Protein AF-A0A067KYK0-F1 (afdb_monomer)

Radius of gyration: 13.43 Å; Cα contacts (8 Å, |Δi|>4): 20; chains: 1; bounding box: 33×31×27 Å

Mean predicted aligned error: 5.86 Å

pLDDT: mean 86.52, std 13.15, range [42.03, 98.31]

Foldseek 3Di:
DPPDPPPDDPDDDPCCVVVPLVVCCVVVPDPVVNVVSCLRPPDDPPVVDDPVCVVVVNVPPD

Structure (mmCIF, N/CA/C/O backbone):
data_AF-A0A067KYK0-F1
#
_entry.id   AF-A0A067KYK0-F1
#
loop_
_atom_site.group_PDB
_atom_site.id
_atom_site.type_symbol
_atom_site.label_atom_id
_atom_site.label_alt_id
_atom_site.label_comp_id
_atom_site.label_asym_id
_atom_site.label_entity_id
_atom_site.label_seq_id
_atom_site.pdbx_PDB_ins_code
_atom_site.Cartn_x
_atom_site.Cartn_y
_atom_site.Cartn_z
_atom_site.occupancy
_atom_site.B_iso_or_equiv
_atom_site.auth_seq_id
_atom_site.auth_comp_id
_atom_site.auth_asym_id
_atom_site.auth_atom_id
_atom_site.pdbx_PDB_model_num
ATOM 1 N N . MET A 1 1 ? -6.077 16.572 -6.815 1.00 55.69 1 MET A N 1
ATOM 2 C CA . MET A 1 1 ? -5.904 16.216 -5.396 1.00 55.69 1 MET A CA 1
ATOM 3 C C . MET A 1 1 ? -6.319 17.444 -4.619 1.00 55.69 1 MET A C 1
ATOM 5 O O . MET A 1 1 ? -5.945 18.528 -5.041 1.00 55.69 1 MET A O 1
ATOM 9 N N . GLU A 1 2 ? -7.139 17.308 -3.579 1.00 62.25 2 GLU A N 1
ATOM 10 C CA . GLU A 1 2 ? -7.114 18.324 -2.522 1.00 62.25 2 GLU A CA 1
ATOM 11 C C . GLU A 1 2 ? -5.657 18.409 -2.048 1.00 62.25 2 GLU A C 1
ATOM 13 O O . GLU A 1 2 ? -5.032 17.364 -1.846 1.00 62.25 2 GLU A O 1
ATOM 18 N N . ASP A 1 3 ? -5.084 19.614 -2.009 1.00 74.38 3 ASP A N 1
ATOM 19 C CA . ASP A 1 3 ? -3.678 19.823 -1.657 1.00 74.38 3 ASP A CA 1
ATOM 20 C C . ASP A 1 3 ? -3.449 19.360 -0.217 1.00 74.38 3 ASP A C 1
ATOM 22 O O . ASP A 1 3 ? -3.758 20.061 0.749 1.00 74.38 3 ASP A O 1
ATOM 26 N N . LEU A 1 4 ? -2.941 18.135 -0.073 1.00 83.31 4 LEU A N 1
ATOM 27 C CA . LEU A 1 4 ? -2.539 17.602 1.216 1.00 83.31 4 LEU A CA 1
ATOM 28 C C . LEU A 1 4 ? -1.444 18.506 1.795 1.00 83.31 4 LEU A C 1
ATOM 30 O O . LEU A 1 4 ? -0.555 18.951 1.060 1.00 83.31 4 LEU A O 1
ATOM 34 N N . PRO A 1 5 ? -1.481 18.787 3.108 1.00 91.06 5 PRO A N 1
ATOM 35 C CA . PRO A 1 5 ? -0.498 19.661 3.716 1.00 91.06 5 PRO A CA 1
ATOM 36 C C . PRO A 1 5 ? 0.916 19.083 3.537 1.00 91.06 5 PRO A C 1
ATOM 38 O O . PRO A 1 5 ? 1.095 17.857 3.575 1.00 91.06 5 PRO A O 1
ATOM 41 N N . PRO A 1 6 ? 1.942 19.940 3.387 1.00 91.25 6 PRO A N 1
ATOM 42 C CA . PRO A 1 6 ? 3.325 19.493 3.316 1.00 91.25 6 PRO A CA 1
ATOM 43 C C . PRO A 1 6 ? 3.672 18.557 4.477 1.00 91.25 6 PRO A C 1
ATOM 45 O O . PRO A 1 6 ? 3.417 18.866 5.639 1.00 91.25 6 PRO A O 1
ATOM 48 N N . GLY A 1 7 ? 4.263 17.406 4.155 1.00 89.75 7 GLY A N 1
ATOM 49 C CA . GLY A 1 7 ? 4.625 16.380 5.137 1.00 89.75 7 GLY A CA 1
ATOM 50 C C . GLY A 1 7 ? 3.600 15.258 5.298 1.00 89.75 7 GLY A C 1
ATOM 51 O O . GLY A 1 7 ? 3.950 14.226 5.868 1.00 89.75 7 GLY A O 1
ATOM 52 N N . PHE A 1 8 ? 2.391 15.390 4.746 1.00 90.06 8 PHE A N 1
ATOM 53 C CA . PHE A 1 8 ? 1.471 14.262 4.655 1.00 90.06 8 PHE A CA 1
ATOM 54 C C . PHE A 1 8 ? 2.030 13.210 3.691 1.00 90.06 8 PHE A C 1
ATOM 56 O O . PHE A 1 8 ? 2.397 13.516 2.555 1.00 90.06 8 PHE A O 1
ATOM 63 N N . ARG A 1 9 ? 2.137 11.968 4.163 1.00 91.38 9 ARG A N 1
ATOM 64 C CA . ARG A 1 9 ? 2.695 10.843 3.411 1.00 91.38 9 ARG A CA 1
ATOM 65 C C . ARG A 1 9 ? 1.882 9.595 3.682 1.00 91.38 9 ARG A C 1
ATOM 67 O O . ARG A 1 9 ? 1.259 9.457 4.731 1.00 91.38 9 ARG A O 1
ATOM 74 N N . PHE A 1 10 ? 1.946 8.668 2.742 1.00 92.19 10 PHE A N 1
ATOM 75 C CA . PHE A 1 10 ? 1.444 7.326 2.950 1.00 92.19 10 PHE A CA 1
ATOM 76 C C . PHE A 1 10 ? 2.362 6.583 3.934 1.00 92.19 10 PHE A C 1
ATOM 78 O O . PHE A 1 10 ? 3.513 6.293 3.612 1.00 92.19 10 PHE A O 1
ATOM 85 N N . TYR A 1 11 ? 1.871 6.345 5.152 1.00 95.38 11 TYR A N 1
ATOM 86 C CA . TYR A 1 11 ? 2.585 5.624 6.211 1.00 95.38 11 TYR A CA 1
ATOM 87 C C . TYR A 1 11 ? 1.601 4.772 7.036 1.00 95.38 11 TYR A C 1
ATOM 89 O O . TYR A 1 11 ? 1.337 5.086 8.197 1.00 95.38 11 TYR A O 1
ATOM 97 N N . PRO A 1 12 ? 0.973 3.754 6.422 1.00 95.94 12 PRO A N 1
ATOM 98 C CA . PRO A 1 12 ? 0.010 2.904 7.111 1.00 95.94 12 PRO A CA 1
ATOM 99 C C . PRO A 1 12 ? 0.702 1.942 8.084 1.00 95.94 12 PRO A C 1
ATOM 101 O O . PRO A 1 12 ? 1.853 1.544 7.899 1.00 95.94 12 PRO A O 1
ATOM 104 N N . THR A 1 13 ? -0.042 1.515 9.092 1.00 98.00 13 THR A N 1
ATOM 105 C CA . THR A 1 13 ? 0.285 0.368 9.943 1.00 98.00 13 THR A CA 1
ATOM 106 C C . THR A 1 13 ? 0.017 -0.958 9.221 1.00 98.00 13 THR A C 1
ATOM 108 O O . THR A 1 13 ? -0.717 -1.014 8.231 1.00 98.00 13 THR A O 1
ATOM 111 N N . GLU A 1 14 ? 0.578 -2.057 9.735 1.00 98.00 14 GLU A N 1
ATOM 112 C CA . GLU A 1 14 ? 0.303 -3.411 9.223 1.00 98.00 14 GLU A CA 1
ATOM 113 C C . GLU A 1 14 ? -1.195 -3.746 9.264 1.00 98.00 14 GLU A C 1
ATOM 115 O O . GLU A 1 14 ? -1.740 -4.320 8.320 1.00 98.00 14 GLU A O 1
ATOM 120 N N . GLU A 1 15 ? -1.875 -3.341 10.339 1.00 98.31 15 GLU A N 1
ATOM 121 C CA . GLU A 1 15 ? -3.313 -3.543 10.495 1.00 98.31 15 GLU A CA 1
ATOM 122 C C . GLU A 1 15 ? -4.101 -2.777 9.429 1.00 98.31 15 GLU A C 1
ATOM 124 O O . GLU A 1 15 ? -4.997 -3.344 8.808 1.00 98.31 15 GLU A O 1
ATOM 129 N N . GLU A 1 16 ? -3.747 -1.521 9.152 1.00 97.31 16 GLU A N 1
ATOM 130 C CA . GLU A 1 16 ? -4.407 -0.734 8.106 1.00 97.31 16 GLU A CA 1
ATOM 131 C C . GLU A 1 16 ? -4.179 -1.340 6.715 1.00 97.31 16 GLU A C 1
ATOM 133 O O . GLU A 1 16 ? -5.121 -1.435 5.926 1.00 97.31 16 GLU A O 1
ATOM 138 N N . LEU A 1 17 ? -2.966 -1.816 6.411 1.00 97.00 17 LEU A N 1
ATOM 139 C CA . LEU A 1 17 ? -2.670 -2.477 5.134 1.00 97.00 17 LEU A CA 1
ATOM 140 C C . LEU A 1 17 ? -3.575 -3.692 4.882 1.00 97.00 17 LEU A C 1
ATOM 142 O O . LEU A 1 17 ? -4.080 -3.865 3.772 1.00 97.00 17 LEU A O 1
ATOM 146 N N . ILE A 1 18 ? -3.814 -4.514 5.904 1.00 96.38 18 ILE A N 1
ATOM 147 C CA . ILE A 1 18 ? -4.602 -5.746 5.770 1.00 96.38 18 ILE A CA 1
ATOM 148 C C . ILE A 1 18 ? -6.100 -5.449 5.889 1.00 96.38 18 ILE A C 1
ATOM 150 O O . ILE A 1 18 ? -6.875 -5.716 4.965 1.00 96.38 18 ILE A O 1
ATOM 154 N N . SER A 1 19 ? -6.510 -4.891 7.027 1.00 95.94 19 SER A N 1
ATOM 155 C CA . SER A 1 19 ? -7.914 -4.723 7.411 1.00 95.94 19 SER A CA 1
ATOM 156 C C . SER A 1 19 ? -8.626 -3.657 6.587 1.00 95.94 19 SER A C 1
ATOM 158 O O . SER A 1 19 ? -9.843 -3.725 6.420 1.00 95.94 19 SER A O 1
ATOM 160 N N . PHE A 1 20 ? -7.888 -2.678 6.056 1.00 95.00 20 PHE A N 1
ATOM 161 C CA . PHE A 1 20 ? -8.452 -1.633 5.212 1.00 95.00 20 PHE A CA 1
ATOM 162 C C . PHE A 1 20 ? -8.091 -1.834 3.739 1.00 95.00 20 PHE A C 1
ATOM 164 O O . PHE A 1 20 ? -8.987 -2.128 2.947 1.00 95.00 20 PHE A O 1
ATOM 171 N N . TYR A 1 21 ? -6.821 -1.704 3.346 1.00 95.12 21 TYR A N 1
ATOM 172 C CA . TYR A 1 21 ? -6.462 -1.645 1.920 1.00 95.12 21 TYR A CA 1
ATOM 173 C C . TYR A 1 21 ? -6.720 -2.967 1.192 1.00 95.12 21 TYR A C 1
ATOM 175 O O . TYR A 1 21 ? -7.465 -2.998 0.209 1.00 95.12 21 TYR A O 1
ATOM 183 N N . LEU A 1 22 ? -6.161 -4.072 1.692 1.00 94.88 22 LEU A N 1
ATOM 184 C CA . LEU A 1 22 ? -6.341 -5.383 1.072 1.00 94.88 22 LEU A CA 1
ATOM 185 C C . LEU A 1 22 ? -7.807 -5.831 1.120 1.00 94.88 22 LEU A C 1
ATOM 187 O O . LEU A 1 22 ? -8.355 -6.251 0.101 1.00 94.88 22 LEU A O 1
ATOM 191 N N . HIS A 1 23 ? -8.462 -5.698 2.276 1.00 95.00 23 HIS A N 1
ATOM 192 C CA . HIS A 1 23 ? -9.865 -6.077 2.432 1.00 95.00 23 HIS A CA 1
ATOM 193 C C . HIS A 1 23 ? -10.782 -5.337 1.446 1.00 95.00 23 HIS A C 1
ATOM 195 O O . HIS A 1 23 ? -11.537 -5.976 0.713 1.00 95.00 23 HIS A O 1
ATOM 201 N N . ASN A 1 24 ? -10.697 -4.001 1.364 1.00 93.88 24 ASN A N 1
ATOM 202 C CA . ASN A 1 24 ? -11.557 -3.228 0.459 1.00 93.88 24 ASN A CA 1
ATOM 203 C C . ASN A 1 24 ? -11.248 -3.525 -1.020 1.00 93.88 24 ASN A C 1
ATOM 205 O O . ASN A 1 24 ? -12.176 -3.585 -1.832 1.00 93.88 24 ASN A O 1
ATOM 209 N N . LYS A 1 25 ? -9.974 -3.770 -1.369 1.00 92.38 25 LYS A N 1
ATOM 210 C CA . LYS A 1 25 ? -9.583 -4.173 -2.729 1.00 92.38 25 LYS A CA 1
ATOM 211 C C . LYS A 1 25 ? -10.234 -5.497 -3.137 1.00 92.38 25 LYS A C 1
ATOM 213 O O . LYS A 1 25 ? -10.719 -5.605 -4.261 1.00 92.38 25 LYS A O 1
ATOM 218 N N . LEU A 1 26 ? -10.271 -6.476 -2.230 1.00 93.56 26 LEU A N 1
ATOM 219 C CA . LEU A 1 26 ? -10.887 -7.786 -2.467 1.00 93.56 26 LEU A CA 1
ATOM 220 C C . LEU A 1 26 ? -12.416 -7.728 -2.499 1.00 93.56 26 LEU A C 1
ATOM 222 O O . LEU A 1 26 ? -13.035 -8.454 -3.271 1.00 93.56 26 LEU A O 1
ATOM 226 N N . GLU A 1 27 ? -13.035 -6.868 -1.687 1.00 94.38 27 GLU A N 1
ATOM 227 C CA . GLU A 1 27 ? -14.488 -6.702 -1.719 1.00 94.38 27 GLU A CA 1
ATOM 228 C C . GLU A 1 27 ? -14.973 -6.162 -3.065 1.00 94.38 27 GLU A C 1
ATOM 230 O O . GLU A 1 27 ? -16.037 -6.561 -3.530 1.00 94.38 27 GLU A O 1
ATOM 235 N N . GLY A 1 28 ? -14.242 -5.230 -3.686 1.00 85.00 28 GLY A N 1
ATOM 236 C CA . GLY A 1 28 ? -14.577 -4.722 -5.022 1.00 85.00 28 GLY A CA 1
ATOM 237 C C . GLY A 1 28 ? -15.866 -3.887 -5.102 1.00 85.00 28 GLY A C 1
ATOM 238 O O . GLY A 1 28 ? -16.253 -3.465 -6.184 1.00 85.00 28 GLY A O 1
ATOM 239 N N . ARG A 1 29 ? -16.537 -3.617 -3.972 1.00 84.62 29 ARG A N 1
ATOM 240 C CA . ARG A 1 29 ? -17.884 -3.009 -3.926 1.00 84.62 29 ARG A CA 1
ATOM 241 C C . ARG A 1 29 ? -17.908 -1.479 -3.959 1.00 84.62 29 ARG A C 1
ATOM 243 O O . ARG A 1 29 ? -18.983 -0.894 -4.043 1.00 84.62 29 ARG A O 1
ATOM 250 N N . ARG A 1 30 ? -16.753 -0.822 -3.828 1.00 88.75 30 ARG A N 1
ATOM 251 C CA . ARG A 1 30 ? -16.634 0.640 -3.712 1.00 88.75 30 ARG A CA 1
ATOM 252 C C . ARG A 1 30 ? -15.698 1.173 -4.788 1.00 88.75 30 ARG A C 1
ATOM 254 O O . ARG A 1 30 ? -14.508 1.338 -4.547 1.00 88.75 30 ARG A O 1
ATOM 261 N N . GLU A 1 31 ? -16.237 1.431 -5.974 1.00 88.06 31 GLU A N 1
ATOM 262 C CA . GLU A 1 31 ? -15.452 1.843 -7.146 1.00 88.06 31 GLU A CA 1
ATOM 263 C C . GLU A 1 31 ? -14.643 3.123 -6.908 1.00 88.06 31 GLU A C 1
ATOM 265 O O . GLU A 1 31 ? -13.463 3.163 -7.246 1.00 88.06 31 GLU A O 1
ATOM 270 N N . ASP A 1 32 ? -15.233 4.137 -6.271 1.00 90.50 32 ASP A N 1
ATOM 271 C CA . ASP A 1 32 ? -14.534 5.393 -5.969 1.00 90.50 32 ASP A CA 1
ATOM 272 C C . ASP A 1 32 ? -13.361 5.177 -5.007 1.00 90.50 32 ASP A C 1
ATOM 274 O O . ASP A 1 32 ? -12.259 5.680 -5.232 1.00 90.50 32 ASP A O 1
ATOM 278 N N . LEU A 1 33 ? -13.572 4.365 -3.965 1.00 90.56 33 LEU A N 1
ATOM 279 C CA . LEU A 1 33 ? -12.525 4.006 -3.009 1.00 90.56 33 LEU A CA 1
ATOM 280 C C . LEU A 1 33 ? -11.422 3.189 -3.691 1.00 90.56 33 LEU A C 1
ATOM 282 O O . LEU A 1 33 ? -10.244 3.465 -3.489 1.00 90.56 33 LEU A O 1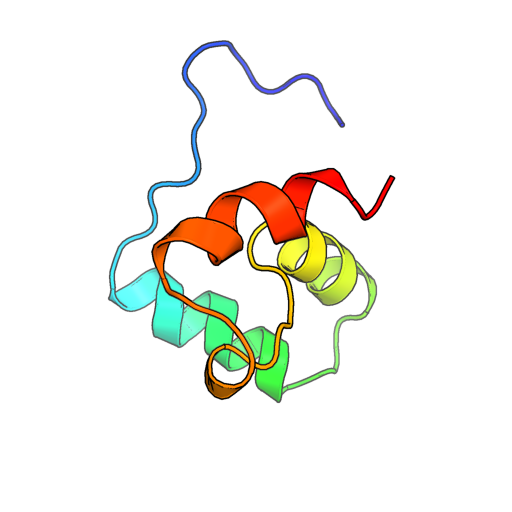
ATOM 286 N N . ASN A 1 34 ? -11.792 2.233 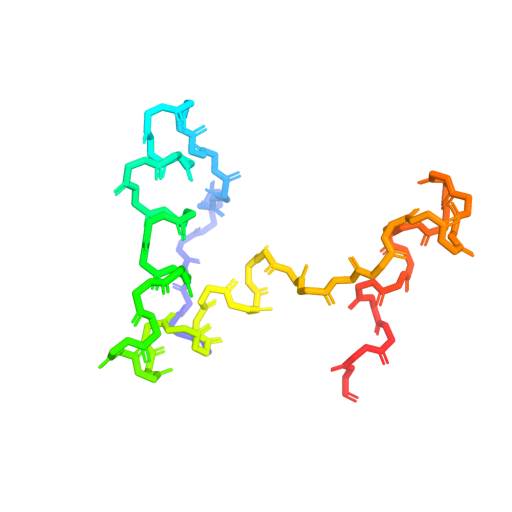-4.543 1.00 89.56 34 ASN A N 1
ATOM 287 C CA . ASN A 1 34 ? -10.848 1.425 -5.312 1.00 89.56 34 ASN A CA 1
ATOM 288 C C . ASN A 1 34 ? -10.009 2.284 -6.262 1.00 89.56 34 ASN A C 1
ATOM 290 O O . ASN A 1 34 ? -8.797 2.110 -6.312 1.00 89.56 34 ASN A O 1
ATOM 294 N N . ARG A 1 35 ? -10.609 3.267 -6.947 1.00 89.75 35 ARG A N 1
ATOM 295 C CA . ARG A 1 35 ? -9.871 4.214 -7.801 1.00 89.75 35 ARG A CA 1
ATOM 296 C C . ARG A 1 35 ? -8.858 5.042 -7.016 1.00 89.75 35 ARG A C 1
ATOM 298 O O . ARG A 1 35 ? -7.787 5.336 -7.537 1.00 89.75 35 ARG A O 1
ATOM 305 N N . ILE A 1 36 ? -9.193 5.448 -5.791 1.00 88.75 36 ILE A N 1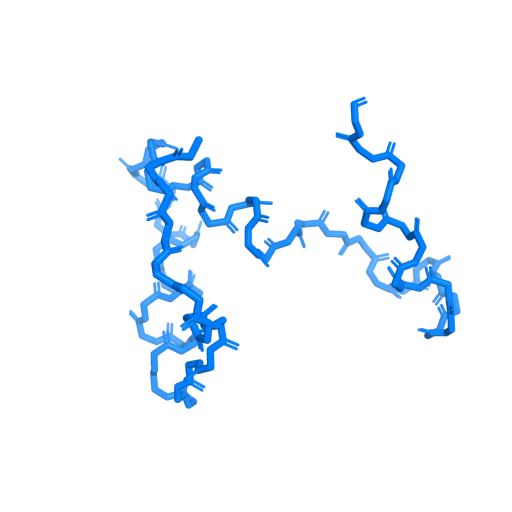
ATOM 306 C CA . ILE A 1 36 ? -8.261 6.173 -4.916 1.00 88.75 36 ILE A CA 1
ATOM 307 C C . ILE A 1 36 ? -7.135 5.240 -4.460 1.00 88.75 36 ILE A C 1
ATOM 309 O O . ILE A 1 36 ? -5.970 5.614 -4.557 1.00 88.75 36 ILE A O 1
ATOM 313 N N . MET A 1 37 ? -7.462 4.024 -4.016 1.00 90.69 37 MET A N 1
ATOM 314 C CA . MET A 1 37 ? -6.464 3.043 -3.580 1.00 90.69 37 MET A CA 1
ATOM 315 C C . MET A 1 37 ? -5.512 2.655 -4.712 1.00 90.69 37 MET A C 1
ATOM 317 O O . MET A 1 37 ? -4.315 2.623 -4.477 1.00 90.69 37 MET A O 1
ATOM 321 N N . ASP A 1 38 ? -5.996 2.482 -5.942 1.00 90.38 38 ASP A N 1
ATOM 322 C CA . ASP A 1 38 ? -5.168 2.125 -7.106 1.00 90.38 38 ASP A CA 1
ATOM 323 C C . ASP A 1 38 ? -4.180 3.223 -7.518 1.00 90.38 38 ASP A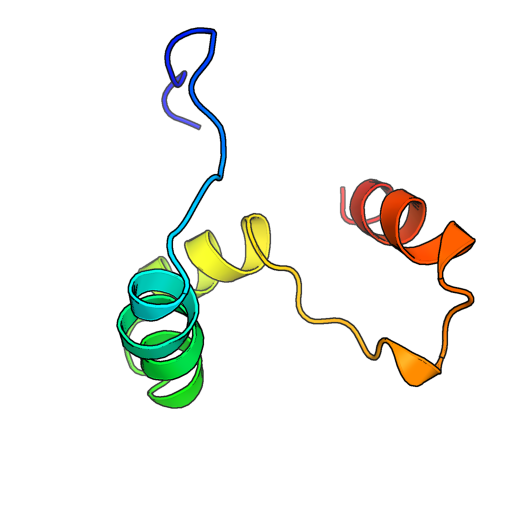 C 1
ATOM 325 O O . ASP A 1 38 ? -3.205 2.949 -8.216 1.00 90.38 38 ASP A O 1
ATOM 329 N N . ARG A 1 39 ? -4.416 4.467 -7.081 1.00 87.38 39 ARG A N 1
ATOM 330 C CA . ARG A 1 39 ? -3.464 5.576 -7.239 1.00 87.38 39 ARG A CA 1
ATOM 331 C C . ARG A 1 39 ? -2.381 5.592 -6.162 1.00 87.38 39 ARG A C 1
ATOM 333 O O . ARG A 1 39 ? -1.341 6.194 -6.390 1.00 87.38 39 ARG A O 1
ATOM 340 N N . ILE A 1 40 ? -2.643 5.001 -4.996 1.00 89.31 40 ILE A N 1
ATOM 341 C CA . ILE A 1 40 ? -1.718 4.977 -3.850 1.00 89.31 40 ILE A CA 1
ATOM 342 C C . ILE A 1 40 ? -0.916 3.668 -3.834 1.00 89.31 40 ILE A C 1
ATOM 344 O O . ILE A 1 40 ? 0.279 3.686 -3.570 1.00 89.31 40 ILE A O 1
ATOM 348 N N . ILE A 1 41 ? -1.578 2.544 -4.115 1.00 92.31 41 ILE A N 1
ATOM 349 C CA . ILE A 1 41 ? -1.018 1.195 -4.202 1.00 92.31 41 ILE A CA 1
ATOM 350 C C . ILE A 1 41 ? -1.381 0.642 -5.591 1.00 92.31 41 ILE A C 1
ATOM 352 O O . ILE A 1 41 ? -2.452 0.050 -5.766 1.00 92.31 41 I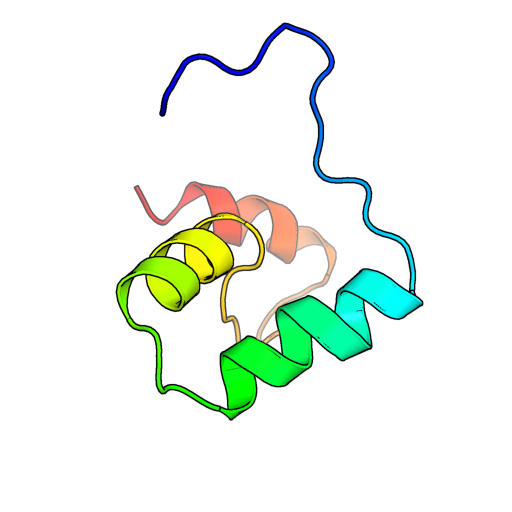LE A O 1
ATOM 356 N N . PRO A 1 42 ? -0.536 0.869 -6.608 1.00 89.81 42 PRO A N 1
ATOM 357 C CA . PRO A 1 42 ? -0.821 0.431 -7.965 1.00 89.81 42 PRO A CA 1
A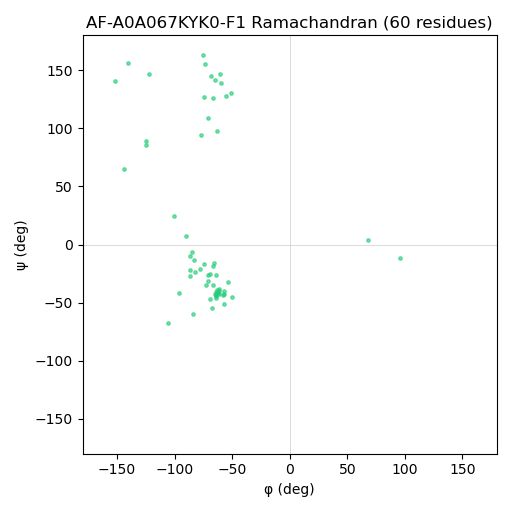TOM 358 C C . PRO A 1 42 ? -0.865 -1.096 -8.080 1.00 89.81 42 PRO A C 1
ATOM 360 O O . PRO A 1 42 ? -0.035 -1.812 -7.523 1.00 89.81 42 PRO A O 1
ATOM 363 N N . VAL A 1 43 ? -1.801 -1.610 -8.884 1.00 89.50 43 VAL A N 1
ATOM 364 C CA . VAL A 1 43 ? -1.801 -3.028 -9.277 1.00 89.50 43 VAL A CA 1
ATOM 365 C C . VAL A 1 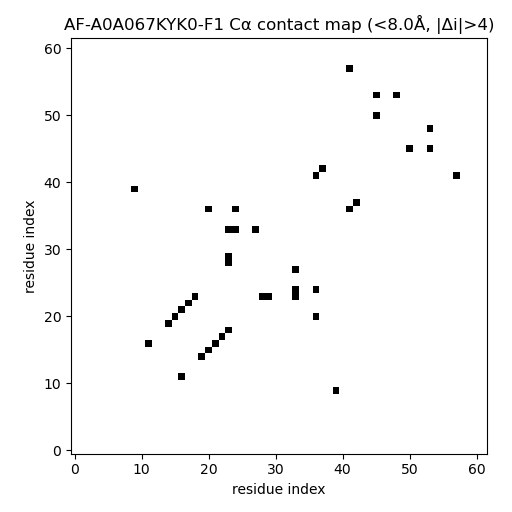43 ? -0.701 -3.250 -10.314 1.00 89.50 43 VAL A C 1
ATOM 367 O O . VAL A 1 43 ? -0.640 -2.535 -11.321 1.00 89.50 43 VAL A O 1
ATOM 370 N N . LEU A 1 44 ? 0.173 -4.217 -10.058 1.00 89.56 44 LEU A N 1
ATOM 371 C CA . LEU A 1 44 ? 1.306 -4.574 -10.905 1.00 89.56 44 LEU A CA 1
ATOM 372 C C . LEU A 1 44 ? 1.634 -6.057 -10.712 1.00 89.56 44 LEU A C 1
ATOM 374 O O . LEU A 1 44 ? 1.595 -6.542 -9.580 1.00 89.56 44 LEU A O 1
ATOM 378 N N . ASP A 1 45 ? 1.985 -6.759 -11.791 1.00 91.00 45 ASP A N 1
ATOM 379 C CA . ASP A 1 45 ? 2.622 -8.069 -11.666 1.00 91.00 45 ASP A CA 1
ATOM 380 C C . ASP A 1 45 ? 4.096 -7.877 -11.301 1.00 91.00 45 ASP A C 1
ATOM 382 O O . ASP A 1 45 ? 4.960 -7.645 -12.144 1.00 91.00 45 ASP A O 1
ATOM 386 N N . ILE A 1 46 ? 4.381 -7.920 -10.004 1.00 92.50 46 ILE A N 1
ATOM 387 C CA . ILE A 1 46 ? 5.721 -7.654 -9.476 1.00 92.50 46 ILE A CA 1
ATOM 388 C C . ILE A 1 46 ? 6.762 -8.695 -9.906 1.00 92.50 46 ILE A C 1
ATOM 390 O O . ILE A 1 46 ? 7.954 -8.431 -9.773 1.00 92.50 46 ILE A O 1
ATOM 394 N N . TYR A 1 47 ? 6.345 -9.866 -10.399 1.00 93.44 47 TYR A N 1
ATOM 395 C CA . TYR A 1 47 ? 7.267 -10.932 -10.795 1.0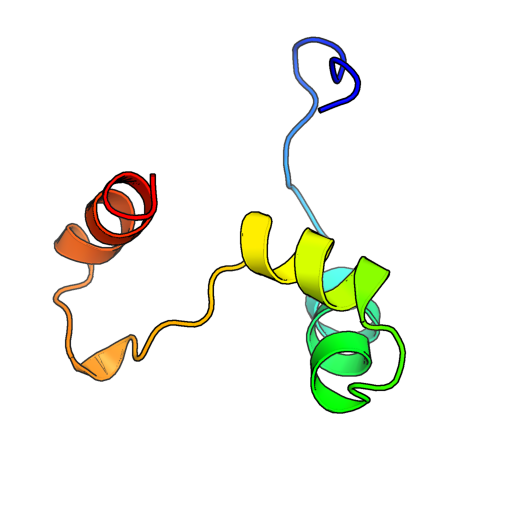0 93.44 47 TYR A CA 1
ATOM 396 C C . TYR A 1 47 ? 7.828 -10.749 -12.208 1.00 93.44 47 TYR A C 1
ATOM 398 O O . TYR A 1 47 ? 8.818 -11.396 -12.552 1.00 93.44 47 TYR A O 1
ATOM 406 N N . GLU A 1 48 ? 7.243 -9.856 -13.007 1.00 93.56 48 GLU A N 1
ATOM 407 C CA . GLU A 1 48 ? 7.731 -9.525 -14.351 1.00 93.56 48 GLU A CA 1
ATOM 408 C C . GLU A 1 48 ? 8.835 -8.452 -14.346 1.00 93.56 48 GLU A C 1
ATOM 410 O O . GLU A 1 48 ? 9.439 -8.183 -15.384 1.00 93.56 48 GLU A O 1
ATOM 415 N N . HIS A 1 49 ? 9.130 -7.854 -13.187 1.00 90.81 49 HIS A N 1
ATOM 416 C CA . HIS A 1 49 ? 10.032 -6.710 -13.059 1.00 90.81 49 HIS A CA 1
ATOM 417 C C . HIS A 1 49 ? 11.206 -6.987 -12.121 1.00 90.81 49 HIS A C 1
ATOM 419 O O . HIS A 1 49 ? 11.071 -7.662 -11.098 1.00 90.81 49 HIS A O 1
ATOM 425 N N . ASN A 1 50 ? 12.366 -6.390 -12.413 1.00 92.69 50 ASN A N 1
ATOM 426 C CA . ASN A 1 50 ? 13.421 -6.313 -11.406 1.00 92.69 50 ASN A CA 1
ATOM 427 C C . ASN A 1 50 ? 12.992 -5.369 -10.269 1.00 92.69 50 ASN A C 1
ATOM 429 O O . ASN A 1 50 ? 12.413 -4.316 -10.538 1.00 92.69 50 ASN A O 1
ATOM 433 N N . PRO A 1 51 ? 13.360 -5.645 -9.003 1.00 91.94 51 PRO A N 1
ATOM 434 C CA . PRO A 1 51 ? 13.007 -4.778 -7.875 1.00 91.94 51 PRO A CA 1
ATOM 435 C C . PRO A 1 51 ? 13.411 -3.305 -8.060 1.00 91.94 51 PRO A C 1
ATOM 437 O O . PRO A 1 51 ? 12.709 -2.409 -7.602 1.0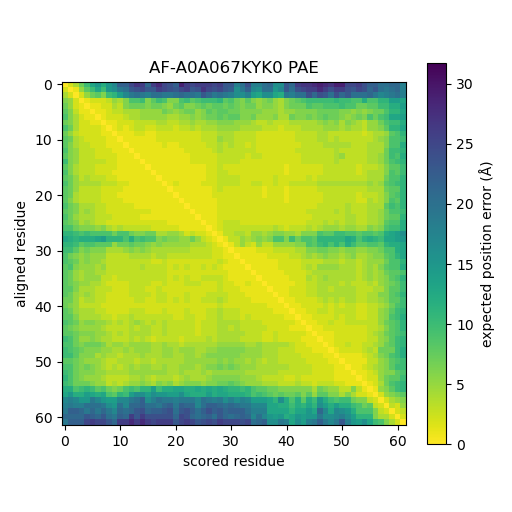0 91.94 51 PRO A O 1
ATOM 440 N N . CYS A 1 52 ? 14.522 -3.047 -8.762 1.00 91.25 52 CYS A N 1
ATOM 441 C CA . CYS A 1 52 ? 15.003 -1.692 -9.052 1.00 91.25 52 CYS A CA 1
ATOM 442 C C . CYS A 1 52 ? 14.188 -0.951 -10.127 1.00 91.25 52 CYS A C 1
ATOM 444 O O . CYS A 1 52 ? 14.317 0.265 -10.249 1.00 91.25 52 CYS A O 1
ATOM 446 N N . GLU A 1 53 ? 13.381 -1.661 -10.915 1.00 89.25 53 GLU A N 1
ATOM 447 C CA . GLU A 1 53 ? 12.529 -1.086 -11.961 1.00 89.25 53 GLU A CA 1
ATOM 448 C C . GLU A 1 53 ? 11.177 -0.641 -11.397 1.00 89.25 53 GLU A C 1
ATOM 450 O O . GLU A 1 53 ? 10.595 0.311 -11.910 1.00 89.25 53 GLU A O 1
ATOM 455 N N . LEU A 1 54 ? 10.708 -1.266 -10.307 1.00 88.12 54 LEU A N 1
ATOM 456 C CA . LEU A 1 54 ? 9.399 -0.997 -9.699 1.00 88.12 54 LEU A CA 1
ATOM 457 C C . LEU A 1 54 ? 9.124 0.500 -9.449 1.00 88.12 54 LEU A C 1
ATOM 459 O O . LEU A 1 54 ? 8.050 0.951 -9.844 1.00 88.12 54 LEU A O 1
ATOM 463 N N . PRO A 1 55 ? 10.062 1.311 -8.908 1.00 87.06 55 PRO A N 1
ATOM 464 C CA . PRO A 1 55 ? 9.814 2.742 -8.710 1.00 87.06 55 PRO A CA 1
ATOM 465 C C . PRO A 1 55 ? 9.594 3.522 -10.016 1.00 87.06 55 PRO A C 1
ATOM 467 O O . PRO A 1 55 ? 8.947 4.561 -10.012 1.00 87.06 55 PRO A O 1
ATOM 470 N N . GLN A 1 56 ? 10.139 3.046 -11.141 1.00 76.75 56 GLN A N 1
ATOM 471 C CA . GLN A 1 56 ? 10.011 3.699 -12.451 1.00 76.75 56 GLN A CA 1
ATOM 472 C C . GLN A 1 56 ? 8.731 3.280 -13.185 1.00 76.75 56 GLN A C 1
ATOM 474 O O . GLN A 1 56 ? 8.249 3.986 -14.071 1.00 76.75 56 GLN A O 1
ATOM 479 N N . VAL A 1 57 ? 8.162 2.127 -12.824 1.00 69.56 57 VAL A N 1
ATOM 480 C CA . VAL A 1 57 ? 6.879 1.657 -13.365 1.00 69.56 57 VAL A CA 1
ATOM 481 C C . VAL A 1 57 ? 5.722 2.535 -12.869 1.00 69.56 57 VAL A C 1
ATOM 483 O O . VAL A 1 57 ? 4.715 2.670 -13.565 1.00 69.56 57 VAL A O 1
ATOM 486 N N . GLU A 1 58 ? 5.875 3.186 -11.712 1.00 62.00 58 GLU A N 1
ATOM 487 C CA . GLU A 1 58 ? 4.892 4.137 -11.178 1.00 62.00 58 GLU A CA 1
ATOM 488 C C . GLU A 1 58 ? 4.837 5.455 -11.978 1.00 62.00 58 GLU A C 1
ATOM 490 O O . GLU A 1 58 ? 3.758 6.026 -12.127 1.00 62.00 58 GLU A O 1
ATOM 495 N N . ASP A 1 59 ? 5.957 5.898 -12.564 1.00 53.69 59 ASP A N 1
ATOM 496 C CA . ASP A 1 59 ? 6.080 7.176 -13.295 1.00 53.69 59 ASP A CA 1
ATOM 497 C C . ASP A 1 59 ? 5.474 7.132 -14.717 1.00 53.69 59 ASP A C 1
ATOM 499 O O . ASP A 1 59 ? 5.080 8.146 -15.285 1.00 53.69 59 ASP A O 1
ATOM 503 N N . ASN A 1 60 ? 5.322 5.936 -15.300 1.00 44.50 60 ASN A N 1
ATOM 504 C CA . ASN A 1 60 ? 4.858 5.758 -16.685 1.00 44.50 60 ASN A CA 1
ATOM 505 C C . ASN A 1 60 ? 3.329 5.631 -16.846 1.00 44.50 60 ASN A C 1
ATOM 507 O O . ASN A 1 60 ? 2.853 5.325 -17.939 1.00 44.50 60 ASN A O 1
ATOM 511 N N . ARG A 1 61 ? 2.540 5.839 -15.783 1.00 52.06 61 ARG A N 1
ATOM 512 C CA . ARG A 1 61 ? 1.060 5.770 -15.819 1.00 52.06 61 ARG A CA 1
ATOM 513 C C . ARG A 1 61 ? 0.378 7.147 -15.878 1.00 52.06 61 ARG A C 1
ATOM 515 O O . ARG A 1 61 ? -0.768 7.271 -15.441 1.00 52.06 61 ARG A O 1
ATOM 522 N N . GLY A 1 62 ? 1.092 8.156 -16.387 1.00 42.03 62 GLY A N 1
ATOM 523 C CA . GLY A 1 62 ? 0.566 9.493 -16.699 1.00 42.03 62 GLY A CA 1
ATOM 524 C C . GLY A 1 62 ? -0.425 9.502 -17.857 1.00 42.03 62 GLY A C 1
ATOM 525 O O . GLY A 1 62 ? -0.184 8.776 -18.847 1.00 42.03 62 GLY A O 1
#

InterPro domains:
  IPR003441 NAC domain [PF02365] (5-58)
  IPR003441 NAC domain [PS51005] (4-62)
  IPR036093 NAC domain superfamily [G3DSA:2.170.150.80] (13-62)
  IPR036093 NAC domain superfamily [SSF101941] (3-58)

Sequence (62 aa):
MEDLPPGFRFYPTEEELISFYLHNKLEGRREDLNRIMDRIIPVLDIYEHNPCELPQVEDNRG

Secondary structure (DSSP, 8-state):
---PPTT------HHIIIIIIIHHHHH---HHHHHHHHHHS----GGGS-TTTHHHHTGGG-

Solvent-accessible surface area (backbone atoms only — not comparable to full-atom values): 4185 Å² total; per-residue (Å²): 126,83,84,70,60,92,85,73,70,95,77,77,52,73,61,47,47,48,72,44,54,50,44,52,60,71,64,64,82,48,64,72,60,47,58,54,46,45,72,76,57,64,88,71,74,67,87,83,49,58,83,87,47,53,76,58,62,67,69,73,75,119

Organism: Jatropha curcas (NCBI:txid180498)